Protein AF-A0A8R1DLE4-F1 (afdb_monomer_lite)

Structure (mmCIF, N/CA/C/O backbone):
data_AF-A0A8R1DLE4-F1
#
_entry.id   AF-A0A8R1DLE4-F1
#
loop_
_atom_site.group_PDB
_atom_site.id
_atom_site.type_symbol
_atom_site.label_atom_id
_atom_site.label_alt_id
_atom_site.label_comp_id
_atom_site.label_asym_id
_atom_site.label_entity_id
_atom_site.label_seq_id
_atom_site.pdbx_PDB_ins_code
_atom_site.Cartn_x
_atom_site.Cartn_y
_atom_site.Cartn_z
_atom_site.occupancy
_atom_site.B_iso_or_equiv
_atom_site.auth_seq_id
_atom_site.auth_comp_id
_atom_site.auth_asym_id
_atom_site.auth_atom_id
_atom_site.pdbx_PDB_model_num
ATOM 1 N N . MET A 1 1 ? -24.399 11.779 71.668 1.00 50.78 1 MET A N 1
ATOM 2 C CA . MET A 1 1 ? -25.143 12.455 70.590 1.00 50.78 1 MET A CA 1
ATOM 3 C C . MET A 1 1 ? -25.808 11.351 69.796 1.00 50.78 1 MET A C 1
ATOM 5 O O . MET A 1 1 ? -25.118 10.691 69.034 1.00 50.78 1 MET A O 1
ATOM 9 N N . ASP A 1 2 ? -27.077 11.062 70.085 1.00 61.91 2 ASP A N 1
ATOM 10 C CA . ASP A 1 2 ? -27.859 10.117 69.282 1.00 61.91 2 ASP A CA 1
ATOM 11 C C . ASP A 1 2 ? -28.219 10.832 67.985 1.00 61.91 2 ASP A C 1
ATOM 13 O O . ASP A 1 2 ? -28.980 11.801 67.992 1.00 61.91 2 ASP A O 1
ATOM 17 N N . PHE A 1 3 ? -27.611 10.411 66.880 1.00 69.00 3 PHE A N 1
ATOM 18 C CA . PHE A 1 3 ? -28.061 10.850 65.569 1.00 69.00 3 PHE A CA 1
ATOM 19 C C . PHE A 1 3 ? -29.447 10.250 65.338 1.00 69.00 3 PHE A C 1
ATOM 21 O O . PHE A 1 3 ? -29.638 9.040 65.475 1.00 69.00 3 PHE A O 1
ATOM 28 N N . SER A 1 4 ? -30.432 11.096 65.028 1.00 83.75 4 SER A N 1
ATOM 29 C CA . SER A 1 4 ? -31.769 10.610 64.706 1.00 83.75 4 SER A CA 1
ATOM 30 C C . SER A 1 4 ? -31.687 9.701 63.478 1.00 83.75 4 SER A C 1
ATOM 32 O O . SER A 1 4 ? -30.896 9.924 62.560 1.00 83.75 4 SER A O 1
ATOM 34 N N . ARG A 1 5 ? -32.521 8.658 63.451 1.00 86.00 5 ARG A N 1
ATOM 35 C CA . ARG A 1 5 ? -32.629 7.733 62.313 1.00 86.00 5 ARG A CA 1
ATOM 36 C C . ARG A 1 5 ? -32.803 8.475 60.981 1.00 86.00 5 ARG A C 1
ATOM 38 O O . ARG A 1 5 ? -32.277 8.036 59.970 1.00 86.00 5 ARG A O 1
ATOM 45 N N . GLU A 1 6 ? -33.512 9.599 60.998 1.00 89.44 6 GLU A N 1
ATOM 46 C CA . GLU A 1 6 ? -33.725 10.465 59.835 1.00 89.44 6 GLU A CA 1
ATOM 47 C C . GLU A 1 6 ? -32.429 11.112 59.335 1.00 89.44 6 GLU A C 1
ATOM 49 O O . GLU A 1 6 ? -32.183 11.113 58.134 1.00 89.44 6 GLU A O 1
ATOM 54 N N . ALA A 1 7 ? -31.565 11.590 60.237 1.00 88.19 7 ALA A N 1
ATOM 55 C CA . ALA A 1 7 ? -30.273 12.163 59.860 1.00 88.19 7 ALA A CA 1
ATOM 56 C C . ALA A 1 7 ? -29.356 11.113 59.211 1.00 88.19 7 ALA A C 1
ATOM 58 O O . ALA A 1 7 ? -28.702 11.394 58.211 1.00 88.19 7 ALA A O 1
ATOM 59 N N . LEU A 1 8 ? -29.358 9.885 59.740 1.00 88.75 8 LEU A N 1
ATOM 60 C CA . LEU A 1 8 ? -28.595 8.774 59.164 1.00 88.75 8 LEU A CA 1
ATOM 61 C C . LEU A 1 8 ? -29.117 8.356 57.781 1.00 88.75 8 LEU A C 1
ATOM 63 O O . LEU A 1 8 ? -28.320 7.987 56.923 1.00 88.75 8 LEU A O 1
ATOM 67 N N . LEU A 1 9 ? -30.433 8.415 57.557 1.00 88.44 9 LEU A N 1
ATOM 68 C CA . LEU A 1 9 ? -31.039 8.108 56.257 1.00 88.44 9 LEU A CA 1
ATOM 69 C C . LEU A 1 9 ? -30.695 9.168 55.205 1.00 88.44 9 LEU A C 1
ATOM 71 O O . LEU A 1 9 ? -30.279 8.804 54.110 1.00 88.44 9 LEU A O 1
ATOM 75 N N . ALA A 1 10 ? -30.790 10.453 55.554 1.00 90.75 10 ALA A N 1
ATOM 76 C CA . ALA A 1 10 ? -30.419 11.542 54.650 1.00 90.75 10 ALA A CA 1
ATOM 77 C C . ALA A 1 10 ? -28.923 11.507 54.282 1.00 90.75 10 ALA A C 1
ATOM 79 O O . ALA A 1 10 ? -28.543 11.790 53.149 1.00 90.75 10 ALA A O 1
ATOM 80 N N . GLU A 1 11 ? -28.057 11.128 55.228 1.00 93.12 11 GLU A N 1
ATOM 81 C CA . GLU A 1 11 ? -26.625 10.990 54.955 1.00 93.12 11 GLU A CA 1
ATOM 82 C C . GLU A 1 11 ? -26.298 9.770 54.075 1.00 93.12 11 GLU A C 1
ATOM 84 O O . GLU A 1 11 ? -25.340 9.815 53.303 1.00 93.12 11 GLU A O 1
ATOM 89 N N . LEU A 1 12 ? -27.075 8.686 54.171 1.00 92.69 12 LEU A N 1
ATOM 90 C CA . LEU A 1 12 ? -26.953 7.540 53.265 1.00 92.69 12 LEU A CA 1
ATOM 91 C C . LEU A 1 12 ? -27.366 7.906 51.838 1.00 92.69 12 LEU A C 1
ATOM 93 O O . LEU A 1 12 ? -26.615 7.612 50.916 1.00 92.69 12 LEU A O 1
ATOM 97 N N . GLU A 1 13 ? -28.487 8.608 51.675 1.00 94.44 13 GLU A N 1
ATOM 98 C CA . GLU A 1 13 ? -28.972 9.072 50.367 1.00 94.44 13 GLU A CA 1
ATOM 99 C C . GLU A 1 13 ? -27.934 9.969 49.674 1.00 94.44 13 GLU A C 1
ATOM 101 O O . GLU A 1 13 ? -27.549 9.718 48.535 1.00 94.44 13 GLU A O 1
ATOM 106 N N . LEU A 1 14 ? -27.347 10.919 50.412 1.00 95.00 14 LEU A N 1
ATOM 107 C CA . LEU A 1 14 ? -26.271 11.764 49.888 1.00 95.00 14 LEU A CA 1
ATOM 108 C C . LEU A 1 14 ? -25.026 10.954 49.480 1.00 95.00 14 LEU A C 1
ATOM 110 O O . LEU A 1 14 ? -24.340 11.295 48.516 1.00 95.00 14 LEU A O 1
ATOM 114 N N . LYS A 1 15 ? -24.689 9.894 50.223 1.00 94.50 15 LYS A N 1
ATOM 115 C CA . LYS A 1 15 ? -23.554 9.023 49.883 1.00 94.50 15 LYS A CA 1
ATOM 116 C C . LYS A 1 15 ? -23.837 8.190 48.641 1.00 94.50 15 LYS A C 1
ATOM 118 O O . LYS A 1 15 ? -22.915 8.008 47.847 1.00 94.50 15 LYS A O 1
ATOM 123 N N . ASP A 1 16 ? -25.065 7.720 48.465 1.00 96.44 16 ASP A N 1
ATOM 124 C CA . ASP A 1 16 ? -25.477 6.987 47.270 1.00 96.44 16 ASP A CA 1
ATOM 125 C C . ASP A 1 16 ? -25.407 7.886 46.024 1.00 96.44 16 ASP A C 1
ATOM 127 O O . ASP A 1 16 ? -24.812 7.476 45.023 1.00 96.44 16 ASP A O 1
ATOM 131 N N . ASP A 1 17 ? -25.849 9.144 46.126 1.00 96.56 17 ASP A N 1
ATOM 132 C CA . ASP A 1 17 ? -25.710 10.144 45.056 1.00 96.56 17 ASP A CA 1
ATOM 133 C C . ASP A 1 17 ? -24.236 10.384 44.681 1.00 96.56 17 ASP A C 1
ATOM 135 O O . ASP A 1 17 ? -23.863 10.393 43.504 1.00 96.56 17 ASP A O 1
ATOM 139 N N . ILE A 1 18 ? -23.360 10.534 45.684 1.00 95.94 18 ILE A N 1
ATOM 140 C CA . ILE A 1 18 ? -21.914 10.709 45.466 1.00 95.94 18 ILE A CA 1
ATOM 141 C C . ILE A 1 18 ? -21.312 9.467 44.799 1.00 95.94 18 ILE A C 1
ATOM 143 O O . ILE A 1 18 ? -20.477 9.587 43.899 1.00 95.94 18 ILE A O 1
ATOM 147 N N . ILE A 1 19 ? -21.718 8.266 45.221 1.00 96.50 19 ILE A N 1
ATOM 148 C CA . ILE A 1 19 ? -21.264 7.010 44.614 1.00 96.50 19 ILE A CA 1
ATOM 149 C C . ILE A 1 19 ? -21.679 6.957 43.143 1.00 96.50 19 ILE A C 1
ATOM 151 O O . ILE A 1 19 ? -20.871 6.557 42.299 1.00 96.50 19 ILE A O 1
ATOM 155 N N . GLU A 1 20 ? -22.907 7.351 42.821 1.00 96.75 20 GLU A N 1
ATOM 156 C CA . GLU A 1 20 ? -23.401 7.371 41.447 1.00 96.75 20 GLU A CA 1
ATOM 157 C C . GLU A 1 20 ? -22.634 8.386 40.588 1.00 96.75 20 GLU A C 1
ATOM 159 O O . GLU A 1 20 ? -22.185 8.065 39.481 1.00 96.75 20 GLU A O 1
ATOM 164 N N . GLN A 1 21 ? -22.370 9.572 41.134 1.00 96.31 21 GLN A N 1
ATOM 165 C CA . GLN A 1 21 ? -21.611 10.618 40.459 1.00 96.31 21 GLN A CA 1
ATOM 166 C C . GLN A 1 21 ? -20.160 10.191 40.176 1.00 96.31 21 GLN A C 1
ATOM 168 O O . GLN A 1 21 ? -19.679 10.337 39.050 1.00 96.31 21 GLN A O 1
ATOM 173 N N . LEU A 1 22 ? -19.490 9.572 41.155 1.00 94.69 22 LEU A N 1
A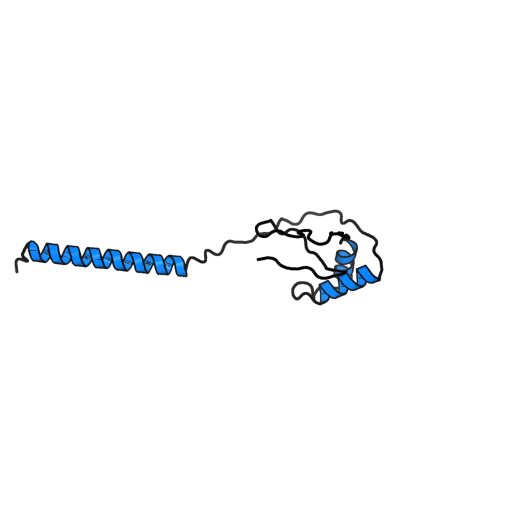TOM 174 C CA . LEU A 1 22 ? -18.131 9.042 40.997 1.00 94.69 22 LEU A CA 1
ATOM 175 C C . LEU A 1 22 ? -18.066 7.877 39.998 1.00 94.69 22 LEU A C 1
ATOM 177 O O . LEU A 1 22 ? -17.082 7.747 39.269 1.00 94.69 22 LEU A O 1
ATOM 181 N N . ARG A 1 23 ? -19.099 7.024 39.934 1.00 93.81 23 ARG A N 1
ATOM 182 C CA . ARG A 1 23 ? -19.183 5.948 38.928 1.00 93.81 23 ARG A CA 1
ATOM 183 C C . ARG A 1 23 ? -19.288 6.513 37.518 1.00 93.81 23 ARG A C 1
ATOM 185 O O . ARG A 1 23 ? -18.581 6.036 36.633 1.00 93.81 23 ARG A O 1
ATOM 192 N N . LYS A 1 24 ? -20.121 7.537 37.326 1.00 94.94 24 LYS A N 1
ATOM 193 C CA . LYS A 1 24 ? -20.278 8.213 36.035 1.00 94.94 24 LYS A CA 1
ATOM 194 C C . LYS A 1 24 ? -18.970 8.856 35.575 1.00 94.94 24 LYS A C 1
ATOM 196 O O . LYS A 1 24 ? -18.555 8.645 34.439 1.00 94.94 24 LYS A O 1
ATOM 201 N N . GLU A 1 25 ? -18.299 9.577 36.469 1.00 93.12 25 GLU A N 1
ATOM 202 C CA . GLU A 1 25 ? -16.997 10.180 36.177 1.00 93.12 25 GLU A CA 1
ATOM 203 C C . GLU A 1 25 ? -15.956 9.100 35.829 1.00 93.12 25 GLU A C 1
ATOM 205 O O . GLU A 1 25 ? -15.241 9.216 34.834 1.00 93.12 25 GLU A O 1
ATOM 210 N N . LEU A 1 26 ? -15.922 7.986 36.572 1.00 86.44 26 LEU A N 1
ATOM 211 C CA . LEU A 1 26 ? -15.024 6.866 36.281 1.00 86.44 26 LEU A CA 1
ATOM 212 C C . LEU A 1 26 ? -15.295 6.232 34.909 1.00 86.44 26 LEU A C 1
ATOM 214 O O . LEU A 1 26 ? -14.342 5.889 34.209 1.00 86.44 26 LEU A O 1
ATOM 218 N N . ASP A 1 27 ? -16.554 6.069 34.509 1.00 86.25 27 ASP A N 1
ATOM 219 C CA . ASP A 1 27 ? -16.903 5.536 33.191 1.00 86.25 27 ASP A CA 1
ATOM 220 C C . ASP A 1 27 ? -16.513 6.500 32.064 1.00 86.25 27 ASP A C 1
ATOM 222 O O . ASP A 1 27 ? -15.955 6.056 31.058 1.00 86.25 27 ASP A O 1
ATOM 226 N N . GLU A 1 28 ? -16.683 7.810 32.251 1.00 85.75 28 GLU A N 1
ATOM 227 C CA . GLU A 1 28 ? -16.191 8.827 31.314 1.00 85.75 28 GLU A CA 1
ATOM 228 C C . GLU A 1 28 ? -14.659 8.773 31.178 1.00 85.75 28 GLU A C 1
ATOM 230 O O . GLU A 1 28 ? -14.144 8.715 30.058 1.00 85.75 28 GLU A O 1
ATOM 235 N N . TYR A 1 29 ? -13.918 8.671 32.290 1.00 80.06 29 TYR A N 1
ATOM 236 C CA . TYR A 1 29 ? -12.461 8.477 32.268 1.00 80.06 29 TYR A CA 1
ATOM 237 C C . TYR A 1 29 ? -12.054 7.160 31.609 1.00 80.06 29 TYR A C 1
ATOM 239 O O . TYR A 1 29 ? -11.055 7.112 30.886 1.00 80.06 29 TYR A O 1
ATOM 247 N N . ARG A 1 30 ? -12.802 6.075 31.841 1.00 78.44 30 ARG A N 1
ATOM 248 C CA . ARG A 1 30 ? -12.542 4.781 31.205 1.00 78.44 30 ARG A CA 1
ATOM 249 C C . ARG A 1 30 ? -12.800 4.845 29.716 1.00 78.44 30 ARG A C 1
ATOM 251 O O . ARG A 1 30 ? -11.998 4.283 28.992 1.00 78.44 30 ARG A O 1
ATOM 258 N N . VAL A 1 31 ? -13.848 5.512 29.244 1.00 73.31 31 VAL A N 1
ATOM 259 C CA . VAL A 1 31 ? -14.111 5.681 27.807 1.00 73.31 31 VAL A CA 1
ATOM 260 C C . VAL A 1 31 ? -13.040 6.568 27.172 1.00 73.31 31 VAL A C 1
ATOM 262 O O . VAL A 1 31 ? -12.441 6.161 26.177 1.00 73.31 31 VAL A O 1
ATOM 265 N N . ALA A 1 32 ? -12.724 7.711 27.786 1.00 69.69 32 ALA A N 1
ATOM 266 C CA . ALA A 1 32 ? -11.700 8.637 27.302 1.00 69.69 32 ALA A CA 1
ATOM 267 C C . ALA A 1 32 ? -10.303 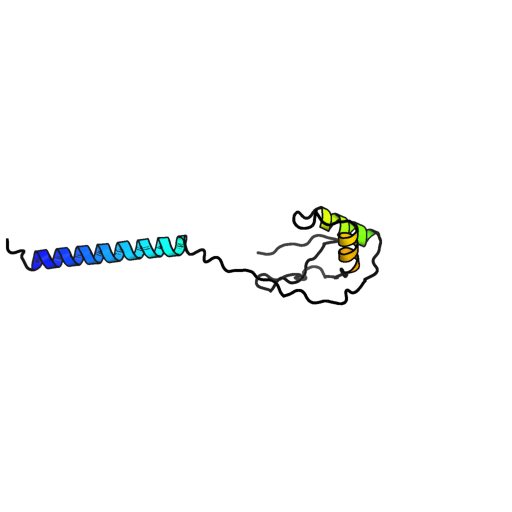7.992 27.238 1.00 69.69 32 ALA A C 1
ATOM 269 O O . ALA A 1 32 ? -9.547 8.240 26.300 1.00 69.69 32 ALA A O 1
ATOM 270 N N . ASN A 1 33 ? -9.982 7.110 28.193 1.00 61.72 33 ASN A N 1
ATOM 271 C CA . ASN A 1 33 ? -8.702 6.398 28.248 1.00 61.72 33 ASN A CA 1
ATOM 272 C C . ASN A 1 33 ? -8.757 4.956 27.711 1.00 61.72 33 ASN A C 1
ATOM 274 O O . ASN A 1 33 ? -7.725 4.283 27.674 1.00 61.72 33 ASN A O 1
ATOM 278 N N . SER A 1 34 ? -9.908 4.464 27.239 1.00 63.03 34 SER A N 1
ATOM 279 C CA . SER A 1 34 ? -10.049 3.143 26.602 1.00 63.03 34 SER A CA 1
ATOM 280 C C . SER A 1 34 ? -9.674 3.220 25.126 1.00 63.03 34 SER A C 1
ATOM 282 O O . SER A 1 34 ? -10.325 2.640 24.255 1.00 63.03 34 SER A O 1
ATOM 284 N N . VAL A 1 35 ? -8.542 3.851 24.834 1.00 63.34 35 VAL A N 1
ATOM 285 C CA . VAL A 1 35 ? -7.782 3.522 23.634 1.00 63.34 35 VAL A CA 1
ATOM 286 C C . VAL A 1 35 ? -7.078 2.203 23.942 1.00 63.34 35 VAL A C 1
ATOM 288 O O . VAL A 1 35 ? -5.896 2.167 24.290 1.00 63.34 35 VAL A O 1
ATOM 291 N N . ARG A 1 36 ? -7.825 1.090 23.905 1.00 70.56 36 ARG A N 1
ATOM 292 C CA . ARG A 1 36 ? -7.219 -0.243 23.988 1.00 70.56 36 ARG A CA 1
ATOM 293 C C . ARG A 1 36 ? -6.347 -0.403 22.752 1.00 70.56 36 ARG A C 1
ATOM 295 O O . ARG A 1 36 ? -6.849 -0.663 21.664 1.00 70.56 36 ARG A O 1
ATOM 302 N N . LYS A 1 37 ? -5.042 -0.210 22.924 1.00 79.06 37 LYS A N 1
ATOM 303 C CA . LYS A 1 37 ? -4.054 -0.449 21.876 1.00 79.06 37 LYS A CA 1
ATOM 304 C C . LYS A 1 37 ? -4.054 -1.942 21.576 1.00 79.06 37 LYS A C 1
ATOM 306 O O . LYS A 1 37 ? -3.596 -2.740 22.391 1.00 79.06 37 LYS A O 1
ATOM 311 N N . THR A 1 38 ? -4.620 -2.321 20.443 1.00 84.62 38 THR A N 1
ATOM 312 C CA . THR A 1 38 ? -4.511 -3.679 19.923 1.00 84.62 38 THR A CA 1
ATOM 313 C C . THR A 1 38 ? -3.137 -3.854 19.283 1.00 84.62 38 THR A C 1
ATOM 315 O O . THR A 1 38 ? -2.585 -2.926 18.691 1.00 84.62 38 THR A O 1
ATOM 318 N N . ALA A 1 39 ? -2.551 -5.039 19.445 1.00 90.69 39 ALA A N 1
ATOM 319 C CA . ALA A 1 39 ? -1.320 -5.380 18.747 1.00 90.69 39 ALA A CA 1
ATOM 320 C C . ALA A 1 39 ? -1.620 -5.655 17.267 1.00 90.69 39 ALA A C 1
ATOM 322 O O . ALA A 1 39 ? -2.676 -6.195 16.935 1.00 90.69 39 ALA A O 1
ATOM 323 N N . ILE A 1 40 ? -0.671 -5.314 16.398 1.00 90.62 40 ILE A N 1
ATOM 324 C CA . ILE A 1 40 ? -0.680 -5.670 14.978 1.00 90.62 40 ILE A CA 1
ATOM 325 C C . ILE A 1 40 ? 0.493 -6.625 14.755 1.00 90.62 40 ILE A C 1
ATOM 327 O O . ILE A 1 40 ? 1.592 -6.382 15.255 1.00 90.62 40 ILE A O 1
ATOM 331 N N . SER A 1 41 ? 0.255 -7.720 14.038 1.00 93.94 41 SER A N 1
ATOM 332 C CA . SER A 1 41 ? 1.259 -8.733 13.711 1.00 93.94 41 SER A CA 1
ATOM 333 C C . SER A 1 41 ? 1.106 -9.132 12.246 1.00 93.94 41 SER A C 1
ATOM 335 O O . SER A 1 41 ? -0.014 -9.253 11.757 1.00 93.94 41 SER A O 1
ATOM 337 N N . SER A 1 42 ? 2.235 -9.295 11.561 1.00 90.88 42 SER A N 1
ATOM 338 C CA . SER A 1 42 ? 2.308 -9.789 10.183 1.00 90.88 42 SER A CA 1
ATOM 339 C C . SER A 1 42 ? 2.476 -11.307 10.150 1.00 90.88 42 SER A C 1
ATOM 341 O O . SER A 1 42 ? 2.854 -11.914 11.157 1.00 90.88 42 SER A O 1
ATOM 343 N N . GLU A 1 43 ? 2.242 -11.920 8.989 1.00 88.62 43 GLU A N 1
ATOM 344 C CA . GLU A 1 43 ? 2.550 -13.335 8.785 1.00 88.62 43 GLU A CA 1
ATOM 345 C C . GLU A 1 43 ? 4.057 -13.632 8.949 1.00 88.62 43 GLU A C 1
ATOM 347 O O . GLU A 1 43 ? 4.899 -12.761 8.702 1.00 88.62 43 GLU A O 1
ATOM 352 N N . PRO A 1 44 ? 4.429 -14.861 9.365 1.00 90.38 44 PRO A N 1
ATOM 353 C CA . PRO A 1 44 ? 5.825 -15.284 9.382 1.00 90.38 44 PRO A CA 1
ATOM 354 C C . PRO A 1 44 ? 6.402 -15.336 7.963 1.00 90.38 44 PRO A C 1
ATOM 356 O O . PRO A 1 44 ? 5.696 -15.623 6.997 1.00 90.38 44 PRO A O 1
ATOM 359 N N . ASP A 1 45 ? 7.708 -15.104 7.848 1.00 86.94 45 ASP A N 1
ATOM 360 C CA . ASP A 1 45 ? 8.387 -15.069 6.555 1.00 86.94 45 ASP A CA 1
ATOM 361 C C . ASP A 1 45 ? 8.468 -16.481 5.945 1.00 86.94 45 ASP A C 1
ATOM 363 O O . ASP A 1 45 ? 9.002 -17.417 6.550 1.00 86.94 45 ASP A O 1
ATOM 367 N N . VAL A 1 46 ? 7.919 -16.647 4.742 1.00 85.94 46 VAL A N 1
ATOM 368 C CA . VAL A 1 46 ? 7.916 -17.911 3.991 1.00 85.94 46 VAL A CA 1
ATOM 369 C C . VAL A 1 46 ? 8.612 -17.671 2.658 1.00 85.94 46 VAL A C 1
ATOM 371 O O . VAL A 1 46 ? 8.379 -16.666 1.991 1.00 85.94 46 VAL A O 1
ATOM 374 N N . GLN A 1 47 ? 9.465 -18.603 2.226 1.00 81.19 47 GLN A N 1
ATOM 375 C CA . GLN A 1 47 ? 10.094 -18.503 0.910 1.00 81.19 47 GLN A CA 1
ATOM 376 C C . GLN A 1 47 ? 9.045 -18.662 -0.196 1.00 81.19 47 GLN A C 1
ATOM 378 O O . GLN A 1 47 ? 8.623 -19.770 -0.523 1.00 81.19 47 GLN A O 1
ATOM 383 N N . VAL A 1 48 ? 8.640 -17.542 -0.792 1.00 79.38 48 VAL A N 1
ATOM 384 C CA . VAL A 1 48 ? 7.716 -17.515 -1.929 1.00 79.38 48 VAL A CA 1
ATOM 385 C C . VAL A 1 48 ? 8.502 -17.366 -3.228 1.00 79.38 48 VAL A C 1
ATOM 387 O O . VAL A 1 48 ? 9.353 -16.482 -3.369 1.00 79.38 48 VAL A O 1
ATOM 390 N N . LYS A 1 49 ? 8.194 -18.211 -4.220 1.00 81.94 49 LYS A N 1
ATOM 391 C CA . LYS A 1 49 ? 8.700 -18.036 -5.584 1.00 81.94 49 LYS A CA 1
ATOM 392 C C . LYS A 1 49 ? 8.079 -16.772 -6.177 1.00 81.94 49 LYS A C 1
ATOM 394 O O . LYS A 1 49 ? 6.888 -16.745 -6.473 1.00 81.94 49 LYS A O 1
ATOM 399 N N . ARG A 1 50 ? 8.890 -15.733 -6.365 1.00 80.62 50 ARG A N 1
ATOM 400 C CA . ARG A 1 50 ? 8.437 -14.479 -6.979 1.00 80.62 50 ARG A CA 1
ATOM 401 C C . ARG A 1 50 ? 8.269 -14.665 -8.481 1.00 80.62 50 ARG A C 1
ATOM 403 O O . ARG A 1 50 ? 9.158 -15.193 -9.150 1.00 80.62 50 ARG A O 1
ATOM 410 N N . GLN A 1 51 ? 7.133 -14.222 -9.000 1.00 85.19 51 GLN A N 1
ATOM 411 C CA . GLN A 1 51 ? 6.916 -14.127 -10.436 1.00 85.19 51 GLN A CA 1
ATOM 412 C C . GLN A 1 51 ? 7.605 -12.863 -10.955 1.00 85.19 51 GLN A C 1
ATOM 414 O O . GLN A 1 51 ? 7.446 -11.794 -10.378 1.00 85.19 51 GLN A O 1
ATOM 419 N N . ILE A 1 52 ? 8.378 -12.995 -12.033 1.00 89.75 52 ILE A N 1
ATOM 420 C CA . ILE A 1 52 ? 8.955 -11.858 -12.754 1.00 89.75 52 ILE A CA 1
ATOM 421 C C . ILE A 1 52 ? 8.028 -11.554 -13.925 1.00 89.75 52 ILE A C 1
ATOM 423 O O . ILE A 1 52 ? 7.742 -12.435 -14.738 1.00 89.75 52 ILE A O 1
ATOM 427 N N . ILE A 1 53 ? 7.549 -10.318 -13.993 1.00 89.88 53 ILE A N 1
ATOM 428 C CA . ILE A 1 53 ? 6.589 -9.857 -14.991 1.00 89.88 53 ILE A CA 1
ATOM 429 C C . ILE A 1 53 ? 7.265 -8.777 -15.824 1.00 89.88 53 ILE A C 1
ATOM 431 O O . ILE A 1 53 ? 7.567 -7.694 -15.314 1.00 89.88 53 ILE A O 1
ATOM 435 N N . GLY A 1 54 ? 7.489 -9.086 -17.104 1.00 87.31 54 GLY A N 1
ATOM 436 C CA . GLY A 1 54 ? 8.007 -8.134 -18.083 1.00 87.31 54 GLY A CA 1
ATOM 437 C C . GLY A 1 54 ? 7.016 -6.992 -18.303 1.00 87.31 54 GLY A C 1
ATOM 438 O O . GLY A 1 54 ? 5.829 -7.234 -18.519 1.00 87.31 54 GLY A O 1
ATOM 439 N N . LYS A 1 55 ? 7.504 -5.754 -18.213 1.00 88.81 55 LYS A N 1
ATOM 440 C CA . LYS A 1 55 ? 6.737 -4.511 -18.387 1.00 88.81 55 LYS A CA 1
ATOM 441 C C . LYS A 1 55 ? 7.480 -3.598 -19.356 1.00 88.81 55 LYS A C 1
ATOM 443 O O . LYS A 1 55 ? 8.648 -3.845 -19.639 1.00 88.81 55 LYS A O 1
ATOM 448 N N . SER A 1 56 ? 6.806 -2.562 -19.850 1.00 91.31 56 SER A N 1
ATOM 449 C CA . SER A 1 56 ? 7.484 -1.485 -20.572 1.00 91.31 56 SER A CA 1
ATOM 450 C C . SER A 1 56 ? 8.394 -0.692 -19.634 1.00 91.31 56 SER A C 1
ATOM 452 O O . SER A 1 56 ? 8.126 -0.603 -18.432 1.00 91.31 56 SER A O 1
ATOM 454 N N . ASP A 1 57 ? 9.426 -0.073 -20.203 1.00 92.19 57 ASP A N 1
ATOM 455 C CA . ASP A 1 57 ? 10.357 0.784 -19.463 1.00 92.19 57 ASP 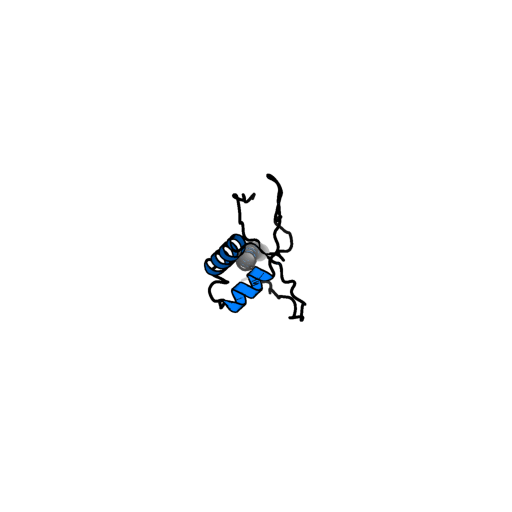A CA 1
ATOM 456 C C . ASP A 1 57 ? 9.612 1.932 -18.761 1.00 92.19 57 ASP A C 1
ATOM 458 O O . ASP A 1 57 ? 9.825 2.177 -17.580 1.00 92.19 57 ASP A O 1
ATOM 462 N N . GLU A 1 58 ? 8.624 2.539 -19.427 1.00 91.81 58 GLU A N 1
ATOM 463 C CA . GLU A 1 58 ? 7.773 3.593 -18.855 1.00 91.81 58 GLU A CA 1
ATOM 464 C C . GLU A 1 58 ? 7.016 3.136 -17.593 1.00 91.81 58 GLU A C 1
ATOM 466 O O . GLU A 1 58 ? 6.953 3.853 -16.590 1.00 91.81 58 GLU A O 1
ATOM 471 N N . ALA A 1 59 ? 6.442 1.927 -17.615 1.00 91.12 59 ALA A N 1
ATOM 472 C CA . ALA A 1 59 ? 5.745 1.384 -16.452 1.00 91.12 59 ALA A CA 1
ATOM 473 C C . ALA A 1 59 ? 6.732 1.088 -15.313 1.00 91.12 59 ALA A C 1
ATOM 475 O O . ALA A 1 59 ? 6.412 1.306 -14.144 1.00 91.12 59 ALA A O 1
ATOM 476 N N . PHE A 1 60 ? 7.934 0.618 -15.649 1.00 92.94 60 PHE A N 1
ATOM 477 C CA . PHE A 1 60 ? 8.987 0.337 -14.680 1.00 92.94 60 PHE A CA 1
ATOM 478 C C . PHE A 1 60 ? 9.486 1.616 -13.992 1.00 92.94 60 PHE A C 1
ATOM 480 O O . PHE A 1 60 ? 9.547 1.668 -12.762 1.00 92.94 60 PHE A O 1
ATOM 487 N N . GLU A 1 61 ? 9.746 2.672 -14.765 1.00 93.00 61 GLU A N 1
ATOM 488 C CA . GLU A 1 61 ? 10.137 3.990 -14.255 1.00 93.00 61 GLU A CA 1
ATOM 489 C C . GLU A 1 61 ? 9.043 4.614 -13.384 1.00 93.00 61 GLU A C 1
ATOM 491 O O . GLU A 1 61 ? 9.327 5.121 -12.297 1.00 93.00 61 GLU A O 1
ATOM 496 N N . THR A 1 62 ? 7.779 4.528 -13.812 1.00 94.06 62 THR A N 1
ATOM 497 C CA . THR A 1 62 ? 6.636 5.047 -13.042 1.00 94.06 62 THR A CA 1
ATOM 498 C C . THR A 1 62 ? 6.543 4.384 -11.667 1.00 94.06 62 THR A C 1
ATOM 500 O O . THR A 1 62 ? 6.380 5.070 -10.655 1.00 94.06 62 THR A O 1
ATOM 503 N N . ILE A 1 63 ? 6.693 3.056 -11.611 1.00 94.88 63 ILE A N 1
ATOM 504 C CA . ILE A 1 63 ? 6.685 2.303 -10.351 1.00 94.88 63 ILE A CA 1
ATOM 505 C C . ILE A 1 63 ? 7.884 2.697 -9.485 1.00 94.88 63 ILE A C 1
ATOM 507 O O . ILE A 1 63 ? 7.704 2.994 -8.305 1.00 94.88 63 ILE A O 1
ATOM 511 N N . GLY A 1 64 ? 9.091 2.737 -10.055 1.00 94.00 64 GLY A N 1
ATOM 512 C CA . GLY A 1 64 ? 10.305 3.109 -9.324 1.00 94.00 64 GLY A CA 1
ATOM 513 C C . GLY A 1 64 ? 10.200 4.498 -8.691 1.00 94.00 64 GLY A C 1
ATOM 514 O O . GLY A 1 64 ? 10.456 4.660 -7.497 1.00 94.00 64 GLY A O 1
ATOM 515 N N . ASN A 1 65 ? 9.721 5.480 -9.455 1.00 93.75 65 ASN A N 1
ATOM 516 C CA . ASN A 1 65 ? 9.489 6.837 -8.966 1.00 93.75 65 ASN A CA 1
ATOM 517 C C . ASN A 1 65 ? 8.439 6.867 -7.846 1.00 93.75 65 ASN A C 1
ATOM 519 O O . ASN A 1 65 ? 8.664 7.496 -6.812 1.00 93.75 65 ASN A O 1
ATOM 523 N N . ALA A 1 66 ? 7.326 6.142 -7.998 1.00 94.81 66 ALA A N 1
ATOM 524 C CA . ALA A 1 66 ? 6.286 6.069 -6.972 1.00 94.81 66 ALA A CA 1
ATOM 525 C C . ALA A 1 66 ? 6.799 5.465 -5.651 1.00 94.81 66 ALA A C 1
ATOM 527 O O . ALA A 1 66 ? 6.465 5.964 -4.573 1.00 94.81 66 ALA A O 1
ATOM 528 N N 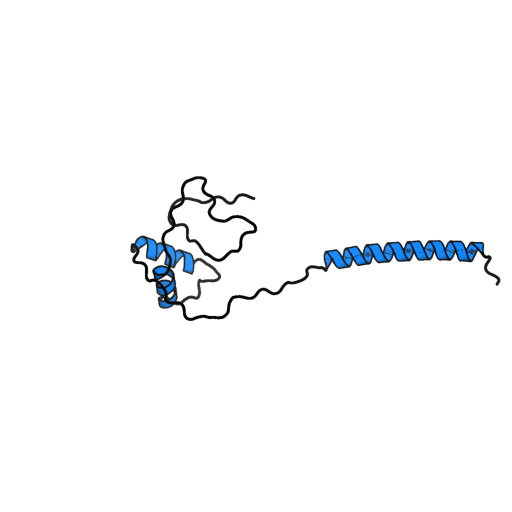. LEU A 1 67 ? 7.644 4.431 -5.725 1.00 95.31 67 LEU A N 1
ATOM 529 C CA . LEU A 1 67 ? 8.276 3.821 -4.551 1.00 95.31 67 LEU A CA 1
ATOM 530 C C . LEU A 1 67 ? 9.242 4.796 -3.858 1.00 95.31 67 LEU A C 1
ATOM 532 O O . LEU A 1 67 ? 9.224 4.905 -2.633 1.00 95.31 67 LEU A O 1
ATOM 536 N N . MET A 1 68 ? 10.025 5.557 -4.626 1.00 92.62 68 MET A N 1
ATOM 537 C CA . MET A 1 68 ? 10.975 6.543 -4.090 1.00 92.62 68 MET A CA 1
ATOM 538 C C . MET A 1 68 ? 10.292 7.765 -3.468 1.00 92.62 68 MET A C 1
ATOM 540 O O . MET A 1 68 ? 10.786 8.325 -2.488 1.00 92.62 68 MET A O 1
ATOM 544 N N . CYS A 1 69 ? 9.135 8.170 -3.993 1.00 92.19 69 CYS A N 1
ATOM 545 C CA . CYS A 1 69 ? 8.331 9.244 -3.410 1.00 92.19 69 CYS A CA 1
ATOM 546 C C . CYS A 1 69 ? 7.622 8.827 -2.108 1.00 92.19 69 CYS A C 1
ATOM 548 O O . CYS A 1 69 ? 7.200 9.692 -1.337 1.00 92.19 69 CYS A O 1
ATOM 550 N N . ASN A 1 70 ? 7.482 7.526 -1.838 1.00 92.81 70 ASN A N 1
ATOM 551 C CA . ASN A 1 70 ? 6.802 7.029 -0.648 1.00 92.81 70 ASN A CA 1
ATOM 552 C C . ASN A 1 70 ? 7.718 7.077 0.591 1.00 92.81 70 ASN A C 1
ATOM 554 O O . ASN A 1 70 ? 8.809 6.514 0.606 1.00 92.81 70 ASN A O 1
ATOM 558 N N . SER A 1 71 ? 7.258 7.693 1.684 1.00 93.44 71 SER A N 1
ATOM 559 C CA . SER A 1 71 ? 8.051 7.859 2.914 1.00 93.44 71 SER A CA 1
ATOM 560 C C . SER A 1 71 ? 8.453 6.547 3.599 1.00 93.44 71 SER A C 1
ATOM 562 O O . SER A 1 71 ? 9.488 6.522 4.268 1.00 93.44 71 SER A O 1
ATOM 564 N N . PHE A 1 72 ? 7.679 5.473 3.424 1.00 92.25 72 PHE A N 1
ATOM 565 C CA . PHE A 1 72 ? 7.979 4.147 3.965 1.00 92.25 72 PHE A CA 1
ATOM 566 C C . PHE A 1 72 ? 8.959 3.357 3.084 1.00 92.25 72 PHE A C 1
ATOM 568 O O . PHE A 1 72 ? 9.705 2.534 3.609 1.00 92.25 72 PHE A O 1
ATOM 575 N N . LEU A 1 73 ? 8.980 3.607 1.768 1.00 93.44 73 LEU A N 1
ATOM 576 C CA . LEU A 1 73 ? 9.732 2.814 0.779 1.00 93.44 73 LEU A CA 1
ATOM 577 C C . LEU A 1 73 ? 10.949 3.546 0.179 1.00 93.44 73 LEU A C 1
ATOM 579 O O . LEU A 1 73 ? 11.777 2.918 -0.472 1.00 93.44 73 LEU A O 1
ATOM 583 N N . ARG A 1 74 ? 11.123 4.846 0.443 1.00 92.12 74 ARG A N 1
ATOM 584 C CA . ARG A 1 74 ? 12.203 5.683 -0.125 1.00 92.12 74 ARG A CA 1
ATOM 585 C C . ARG A 1 74 ? 13.640 5.243 0.175 1.00 92.12 74 ARG A C 1
ATOM 587 O O . ARG A 1 74 ? 14.568 5.740 -0.447 1.00 92.12 74 ARG A O 1
ATOM 594 N N . ASN A 1 75 ? 13.838 4.389 1.178 1.00 94.19 75 ASN A N 1
ATOM 595 C CA . ASN A 1 75 ? 15.165 3.941 1.613 1.00 94.19 75 ASN A CA 1
ATOM 596 C C . ASN A 1 75 ? 15.574 2.596 0.985 1.00 94.19 75 ASN A C 1
ATOM 598 O O . ASN A 1 75 ? 16.563 2.006 1.416 1.00 94.19 75 ASN A O 1
ATOM 602 N N . LEU A 1 76 ? 14.796 2.082 0.029 1.00 94.38 76 LEU A N 1
ATOM 603 C CA . LEU A 1 76 ? 15.135 0.865 -0.699 1.00 94.38 76 LEU A CA 1
ATOM 604 C C . LEU A 1 76 ? 16.308 1.120 -1.649 1.00 94.38 76 LEU A C 1
ATOM 606 O O . LEU A 1 76 ? 16.406 2.180 -2.268 1.00 94.38 76 LEU A O 1
ATOM 610 N N . ASP A 1 77 ? 17.193 0.134 -1.776 1.00 94.38 77 ASP A N 1
ATOM 611 C CA . ASP A 1 77 ? 18.242 0.181 -2.792 1.00 94.38 77 ASP A CA 1
ATOM 612 C C . ASP A 1 77 ? 17.666 -0.074 -4.200 1.00 94.38 77 ASP A C 1
ATOM 614 O O . ASP A 1 77 ? 16.544 -0.565 -4.366 1.00 94.38 77 ASP A O 1
ATOM 618 N N . SER A 1 78 ? 18.437 0.255 -5.241 1.00 91.31 78 SER A N 1
ATOM 619 C CA . SER A 1 78 ? 17.996 0.078 -6.632 1.00 91.31 78 SER A CA 1
ATOM 620 C C . SER A 1 78 ? 17.637 -1.375 -6.951 1.00 91.31 78 SER A C 1
ATOM 622 O O . SER A 1 78 ? 16.652 -1.635 -7.631 1.00 91.31 78 SER A O 1
ATOM 624 N N . ILE A 1 79 ? 18.367 -2.338 -6.387 1.00 93.81 79 ILE A N 1
ATOM 625 C CA . ILE A 1 79 ? 18.136 -3.769 -6.607 1.00 93.81 79 ILE A CA 1
ATOM 626 C C . ILE A 1 79 ? 16.797 -4.208 -5.988 1.00 93.81 79 ILE A C 1
ATOM 628 O O . ILE A 1 79 ? 16.097 -5.061 -6.538 1.00 93.81 79 ILE A O 1
ATOM 632 N N . GLN A 1 80 ? 16.432 -3.674 -4.826 1.00 94.12 80 GLN A N 1
ATOM 633 C CA . GLN A 1 80 ? 15.166 -3.928 -4.146 1.00 94.12 80 GLN A CA 1
ATOM 634 C C . GLN A 1 80 ? 14.003 -3.294 -4.904 1.00 94.12 80 GLN A C 1
ATOM 636 O O . GLN A 1 80 ? 12.980 -3.958 -5.084 1.00 94.12 80 GLN A O 1
ATOM 641 N N . ILE A 1 81 ? 14.178 -2.064 -5.389 1.00 93.88 81 ILE A N 1
ATOM 642 C CA . ILE A 1 81 ? 13.202 -1.390 -6.251 1.00 93.88 81 ILE A CA 1
ATOM 643 C C . ILE A 1 81 ? 12.964 -2.226 -7.507 1.00 93.88 81 ILE A C 1
ATOM 645 O O . ILE A 1 81 ? 11.816 -2.566 -7.789 1.00 93.88 81 ILE A O 1
ATOM 649 N N . ASP A 1 82 ? 14.025 -2.672 -8.182 1.00 93.00 82 ASP A N 1
ATOM 650 C CA . ASP A 1 82 ? 13.920 -3.499 -9.386 1.00 93.00 82 ASP A CA 1
ATOM 651 C C . ASP A 1 82 ? 13.206 -4.830 -9.112 1.00 93.00 82 ASP A C 1
ATOM 653 O O . ASP A 1 82 ? 12.378 -5.302 -9.901 1.00 93.00 82 ASP A O 1
ATOM 657 N N . LYS A 1 83 ? 13.475 -5.444 -7.955 1.00 92.38 83 LYS A N 1
ATOM 658 C CA . LYS A 1 83 ? 12.794 -6.672 -7.512 1.00 92.38 83 LYS A CA 1
ATOM 659 C C . LYS A 1 83 ? 11.303 -6.456 -7.260 1.00 92.38 83 LYS A C 1
ATOM 661 O O . LYS A 1 83 ? 10.516 -7.351 -7.557 1.00 92.38 83 LYS A O 1
ATOM 666 N N . ILE A 1 84 ? 10.906 -5.316 -6.699 1.00 93.19 84 ILE A N 1
ATOM 667 C CA . ILE A 1 84 ? 9.492 -4.996 -6.463 1.00 93.19 84 ILE A CA 1
ATOM 668 C C . ILE A 1 84 ? 8.816 -4.661 -7.792 1.00 93.19 84 ILE A C 1
ATOM 670 O O . ILE A 1 84 ? 7.801 -5.269 -8.133 1.00 93.19 84 ILE A O 1
ATOM 674 N N . ALA A 1 85 ? 9.413 -3.767 -8.581 1.00 93.69 85 ALA A N 1
ATOM 675 C CA . ALA A 1 85 ? 8.887 -3.336 -9.868 1.00 93.69 85 ALA A CA 1
ATOM 676 C C . ALA A 1 85 ? 8.718 -4.510 -10.839 1.00 93.69 85 ALA A C 1
ATOM 678 O O . ALA A 1 85 ? 7.696 -4.604 -11.519 1.00 93.69 85 ALA A O 1
ATOM 679 N N . SER A 1 86 ? 9.650 -5.467 -10.858 1.00 93.38 86 SER A N 1
ATOM 680 C CA . SER A 1 86 ? 9.524 -6.689 -11.663 1.00 93.38 86 SER A CA 1
ATOM 681 C C . SER A 1 86 ? 8.431 -7.645 -11.168 1.00 93.38 86 SER A C 1
ATOM 683 O O . SER A 1 86 ? 7.817 -8.316 -11.997 1.00 93.38 86 SER A O 1
ATOM 685 N N . ALA A 1 87 ? 8.124 -7.672 -9.869 1.00 92.88 87 ALA A N 1
ATOM 686 C CA . ALA A 1 87 ? 7.106 -8.551 -9.285 1.00 92.88 87 ALA A CA 1
ATOM 687 C C . ALA A 1 87 ? 5.669 -8.000 -9.347 1.00 92.88 87 ALA A C 1
ATOM 689 O O . ALA A 1 87 ? 4.715 -8.775 -9.292 1.00 92.88 87 ALA A O 1
ATOM 690 N N . MET A 1 88 ? 5.490 -6.680 -9.471 1.00 94.00 88 MET A N 1
ATOM 691 C CA . MET A 1 88 ? 4.162 -6.068 -9.629 1.00 94.00 88 MET A CA 1
ATOM 692 C C . MET A 1 88 ? 3.475 -6.519 -10.928 1.00 94.00 88 MET A C 1
ATOM 694 O O . MET A 1 88 ? 4.140 -6.923 -11.879 1.00 94.00 88 MET A O 1
ATOM 698 N N . TYR A 1 89 ? 2.149 -6.418 -11.010 1.00 92.62 89 TYR A N 1
ATOM 699 C CA . TYR A 1 89 ? 1.380 -6.786 -12.204 1.00 92.62 89 TYR A CA 1
ATOM 700 C C . TYR A 1 89 ? 0.360 -5.701 -12.569 1.00 92.62 89 TYR A C 1
ATOM 702 O O . TYR A 1 89 ? -0.110 -4.990 -11.679 1.00 92.62 89 TYR A O 1
ATOM 710 N N . PRO A 1 90 ? 0.029 -5.539 -13.864 1.00 91.88 90 PRO A N 1
ATOM 711 C CA . PRO A 1 90 ? -0.969 -4.567 -14.288 1.00 91.88 90 PRO A CA 1
ATOM 712 C C . PRO A 1 90 ? -2.371 -4.996 -13.847 1.00 91.88 90 PRO A C 1
ATOM 714 O O . PRO A 1 90 ? -2.743 -6.165 -13.959 1.00 91.88 90 PRO A O 1
ATOM 717 N N . VAL A 1 91 ? -3.164 -4.025 -13.395 1.00 92.31 91 VAL A N 1
ATOM 718 C CA . VAL A 1 91 ? -4.584 -4.197 -13.072 1.00 92.31 91 VAL A CA 1
ATOM 719 C C . VAL A 1 91 ? -5.374 -3.154 -13.850 1.00 92.31 91 VAL A C 1
ATOM 721 O O . VAL A 1 91 ? -5.172 -1.954 -13.673 1.00 92.31 91 VAL A O 1
ATOM 724 N N . HIS A 1 92 ? -6.269 -3.612 -14.724 1.00 92.06 92 HIS A N 1
ATOM 725 C CA . HIS A 1 92 ? -7.149 -2.739 -15.496 1.00 92.06 92 HIS A CA 1
ATOM 726 C C . HIS A 1 92 ? -8.512 -2.642 -14.819 1.00 92.06 92 HIS A C 1
ATOM 728 O O . HIS A 1 92 ? -9.160 -3.654 -14.557 1.00 92.06 92 HIS A O 1
ATOM 734 N N . VAL A 1 93 ? -8.949 -1.412 -14.565 1.00 92.25 93 VAL A N 1
ATOM 735 C CA . VAL A 1 93 ? -10.233 -1.098 -13.935 1.00 92.25 93 VAL A CA 1
ATOM 736 C C . VAL A 1 93 ? -11.039 -0.164 -14.825 1.00 92.25 93 VAL A C 1
ATOM 738 O O . VAL A 1 93 ? -10.494 0.724 -15.479 1.00 92.25 93 VAL A O 1
ATOM 741 N N . THR A 1 94 ? -12.350 -0.386 -14.871 1.00 93.12 94 THR A N 1
ATOM 742 C CA . THR A 1 94 ? -13.288 0.458 -15.616 1.00 93.12 94 THR A CA 1
ATOM 743 C C . THR A 1 94 ? -13.705 1.667 -14.784 1.00 93.12 94 THR A C 1
ATOM 745 O O . THR A 1 94 ? -13.692 1.620 -13.554 1.00 93.12 94 THR A O 1
ATOM 748 N N . ALA A 1 95 ? -14.131 2.747 -15.439 1.00 91.00 95 ALA A N 1
ATOM 749 C CA . ALA A 1 95 ? -14.682 3.905 -14.738 1.00 91.00 95 ALA A CA 1
ATOM 750 C C . ALA A 1 95 ? -15.866 3.495 -13.841 1.00 91.00 95 ALA A C 1
ATOM 752 O O . ALA A 1 95 ? -16.717 2.703 -14.248 1.00 91.00 95 ALA A O 1
ATOM 753 N N . GLY A 1 96 ? -15.893 4.014 -12.611 1.00 89.81 96 GLY A N 1
ATOM 754 C CA . GLY A 1 96 ? -16.893 3.659 -11.597 1.00 89.81 96 GLY A CA 1
ATOM 755 C C . GLY A 1 96 ? -16.650 2.325 -10.880 1.00 89.81 96 GLY A C 1
ATOM 756 O O . GLY A 1 96 ? -17.423 1.977 -9.989 1.00 89.81 96 GLY A O 1
ATOM 757 N N . ALA A 1 97 ? -15.596 1.575 -11.225 1.00 91.94 97 ALA A N 1
ATOM 758 C CA . ALA A 1 97 ? -15.222 0.379 -10.478 1.00 91.94 97 ALA A CA 1
ATOM 759 C C . ALA A 1 97 ? -14.652 0.742 -9.099 1.00 91.94 97 ALA A C 1
ATOM 761 O O . ALA A 1 97 ? -13.904 1.707 -8.943 1.00 91.94 97 ALA A O 1
ATOM 762 N N . ILE A 1 98 ? -14.981 -0.079 -8.103 1.00 91.81 98 ILE A N 1
ATOM 763 C CA . ILE A 1 98 ? -14.460 0.049 -6.742 1.00 91.81 98 ILE A CA 1
ATOM 764 C C . ILE A 1 98 ? -13.215 -0.831 -6.628 1.00 91.81 98 ILE A C 1
ATOM 766 O O . ILE A 1 98 ? -13.310 -2.044 -6.804 1.00 91.81 98 ILE A O 1
ATOM 770 N N . ILE A 1 99 ? -12.061 -0.215 -6.354 1.00 92.38 99 ILE A N 1
ATOM 771 C CA . ILE A 1 99 ? -10.760 -0.904 -6.262 1.00 92.38 99 ILE A CA 1
ATOM 772 C C . ILE A 1 99 ? -10.556 -1.506 -4.866 1.00 92.38 99 ILE A C 1
ATOM 774 O O . ILE A 1 99 ? -10.113 -2.642 -4.737 1.00 92.38 99 ILE A O 1
ATOM 778 N N . ILE A 1 100 ? -10.886 -0.741 -3.823 1.00 93.25 100 ILE A N 1
ATOM 779 C CA . ILE A 1 100 ? -10.756 -1.122 -2.411 1.00 93.25 100 ILE A CA 1
ATOM 780 C C . ILE A 1 100 ? -12.048 -0.716 -1.701 1.00 93.25 100 ILE A C 1
ATOM 782 O O . ILE A 1 100 ? -12.581 0.362 -1.979 1.00 93.25 100 ILE A O 1
ATOM 786 N N . ARG A 1 101 ? -12.552 -1.554 -0.787 1.00 92.94 101 ARG A N 1
ATOM 787 C CA . ARG A 1 101 ? -13.699 -1.220 0.071 1.00 92.94 101 ARG A CA 1
ATOM 788 C C . ARG A 1 101 ? -13.261 -1.037 1.516 1.00 92.94 101 ARG A C 1
ATOM 790 O O . ARG A 1 101 ? -12.468 -1.811 2.048 1.00 92.94 101 ARG A O 1
ATOM 797 N N . GLN A 1 102 ? -13.813 -0.021 2.169 1.00 92.44 102 GLN A N 1
ATOM 798 C CA . GLN A 1 102 ? -13.587 0.193 3.591 1.00 92.44 102 GLN A CA 1
ATOM 799 C C . GLN A 1 102 ? -14.110 -1.003 4.402 1.00 92.44 102 GLN A C 1
ATOM 801 O O . GLN A 1 102 ? -15.210 -1.496 4.163 1.00 92.44 102 GLN A O 1
ATOM 806 N N . GLY A 1 103 ? -13.311 -1.459 5.368 1.00 91.75 103 GLY A N 1
ATOM 807 C CA . GLY A 1 103 ? -13.618 -2.626 6.200 1.00 91.75 103 GLY A CA 1
ATOM 808 C C . GLY A 1 103 ? -13.088 -3.953 5.649 1.00 91.75 103 GLY A C 1
ATOM 809 O O . GLY A 1 103 ? -13.113 -4.947 6.373 1.00 91.75 103 GLY A O 1
ATOM 810 N N . GLU A 1 104 ? -12.565 -3.982 4.418 1.00 92.19 104 GLU A N 1
ATOM 811 C CA . GLU A 1 104 ? -11.873 -5.156 3.880 1.00 92.19 104 GLU A CA 1
ATOM 812 C C . GLU A 1 104 ? -10.414 -5.231 4.349 1.00 92.19 104 GLU A C 1
ATOM 814 O O . GLU A 1 104 ? -9.773 -4.227 4.669 1.00 92.19 104 GLU A O 1
ATOM 819 N N . LEU A 1 105 ? -9.876 -6.452 4.384 1.00 90.62 105 LEU A N 1
ATOM 820 C CA . LEU A 1 105 ? -8.481 -6.700 4.736 1.00 90.62 105 LEU A CA 1
ATOM 821 C C . LEU A 1 105 ? -7.550 -6.168 3.636 1.00 90.62 105 LEU A C 1
ATOM 823 O O . LEU A 1 105 ? -7.582 -6.631 2.495 1.00 90.62 105 LEU A O 1
ATOM 827 N N . GLY A 1 106 ? -6.679 -5.224 3.995 1.00 90.19 106 GLY A N 1
ATOM 828 C CA . GLY A 1 106 ? -5.665 -4.681 3.094 1.00 90.19 106 GLY A CA 1
ATOM 829 C C . GLY A 1 106 ? -4.466 -5.618 2.955 1.00 90.19 106 GLY A C 1
ATOM 830 O O . GLY A 1 106 ? -3.676 -5.744 3.885 1.00 90.19 106 GLY A O 1
ATOM 831 N N . SER A 1 107 ? -4.316 -6.247 1.787 1.00 90.38 107 SER A N 1
ATOM 832 C CA . SER A 1 107 ? -3.197 -7.159 1.470 1.00 90.38 107 SER A CA 1
ATOM 833 C C . SER A 1 107 ? -2.399 -6.767 0.220 1.00 90.38 107 SER A C 1
ATOM 835 O O . SER A 1 107 ? -1.352 -7.350 -0.054 1.00 90.38 107 SER A O 1
ATOM 837 N N . ILE A 1 108 ? -2.874 -5.781 -0.549 1.00 91.88 108 ILE A N 1
ATOM 838 C CA . ILE A 1 108 ? -2.301 -5.387 -1.842 1.00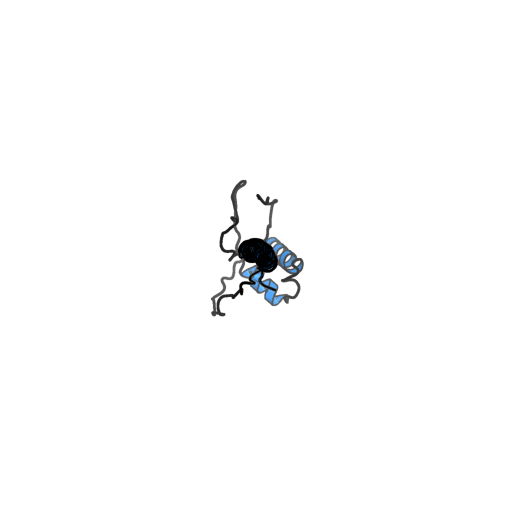 91.88 108 ILE A CA 1
ATOM 839 C C . ILE A 1 108 ? -2.060 -3.875 -1.855 1.00 91.88 108 ILE A C 1
ATOM 841 O O . ILE A 1 108 ? -2.886 -3.098 -1.379 1.00 91.88 108 ILE A O 1
ATOM 845 N N . MET A 1 109 ? -0.931 -3.465 -2.433 1.00 91.88 109 MET A N 1
ATOM 846 C CA . MET A 1 109 ? -0.589 -2.071 -2.717 1.00 91.88 109 MET A CA 1
ATOM 847 C C . MET A 1 109 ? -0.721 -1.797 -4.217 1.00 91.88 109 MET A C 1
ATOM 849 O O . MET A 1 109 ? -0.321 -2.625 -5.036 1.00 91.88 109 MET A O 1
ATOM 853 N N . TYR A 1 110 ? -1.224 -0.615 -4.571 1.00 93.25 110 TYR A N 1
ATOM 854 C CA . TYR A 1 110 ? -1.406 -0.186 -5.956 1.00 93.25 110 TYR A CA 1
ATOM 855 C C . TYR A 1 110 ? -0.584 1.065 -6.265 1.00 93.25 110 TYR A C 1
ATOM 857 O O . TYR A 1 110 ? -0.401 1.931 -5.411 1.00 93.25 110 TYR A O 1
ATOM 865 N N . VAL A 1 111 ? -0.142 1.172 -7.517 1.00 93.62 111 VAL A N 1
ATOM 866 C CA . VAL A 1 111 ? 0.419 2.393 -8.103 1.00 93.62 111 VAL A CA 1
ATOM 867 C C . VAL A 1 111 ? -0.471 2.778 -9.276 1.00 93.62 111 VAL A C 1
ATOM 869 O O . VAL A 1 111 ? -0.775 1.944 -10.129 1.00 93.62 111 VAL A O 1
ATOM 872 N N . ILE A 1 112 ? -0.917 4.031 -9.304 1.00 92.12 112 ILE A N 1
ATOM 873 C CA . ILE A 1 112 ? -1.776 4.543 -10.372 1.00 92.12 112 ILE A CA 1
ATOM 874 C C . ILE A 1 112 ? -0.878 4.986 -11.521 1.00 92.12 112 ILE A C 1
ATOM 876 O O . ILE A 1 112 ? -0.078 5.902 -11.360 1.00 92.12 112 ILE A O 1
ATOM 880 N N . GLN A 1 113 ? -1.013 4.331 -12.672 1.00 88.38 113 GLN A N 1
ATOM 881 C CA . GLN A 1 113 ? -0.248 4.683 -13.869 1.00 88.38 113 GLN A CA 1
ATOM 882 C C . GLN A 1 113 ? -0.965 5.734 -14.726 1.00 88.38 113 GLN A C 1
ATOM 884 O O . GLN A 1 113 ? -0.335 6.661 -15.221 1.00 88.38 113 GLN A O 1
ATOM 889 N N . VAL A 1 114 ? -2.280 5.593 -14.920 1.00 85.12 114 VAL A N 1
ATOM 890 C CA . VAL A 1 114 ? -3.074 6.461 -15.803 1.00 85.12 114 VAL A CA 1
ATOM 891 C C . VAL A 1 114 ? -4.391 6.816 -15.121 1.00 85.12 114 VAL A C 1
ATOM 893 O O . VAL A 1 114 ? -5.014 5.956 -14.497 1.00 85.12 114 VAL A O 1
ATOM 896 N N . ASN A 1 115 ? -4.842 8.056 -15.328 1.00 87.00 115 ASN A N 1
ATOM 897 C CA . ASN A 1 115 ? -6.066 8.644 -14.773 1.00 87.00 115 ASN A CA 1
ATOM 898 C C . ASN A 1 115 ? -6.010 8.903 -13.260 1.00 87.00 115 ASN A C 1
ATOM 900 O O . ASN A 1 115 ? -4.998 8.698 -12.595 1.00 87.00 115 ASN A O 1
ATOM 904 N N . THR A 1 116 ? -7.117 9.414 -12.731 1.00 85.69 116 THR A N 1
ATOM 905 C CA . THR A 1 116 ? -7.311 9.711 -11.314 1.00 85.69 116 THR A CA 1
ATOM 906 C C . THR A 1 116 ? -8.288 8.718 -10.693 1.00 85.69 116 THR A C 1
ATOM 908 O O . THR A 1 116 ? -9.198 8.216 -11.353 1.00 85.69 116 THR A O 1
ATOM 911 N N . VAL A 1 117 ? -8.098 8.437 -9.406 1.00 88.81 117 VAL A N 1
ATOM 912 C CA . VAL A 1 117 ? -9.049 7.678 -8.582 1.00 88.81 117 VAL A CA 1
ATOM 913 C C . VAL A 1 117 ? -9.710 8.625 -7.587 1.00 88.81 117 VAL A C 1
ATOM 915 O O . VAL A 1 117 ? -9.139 9.660 -7.242 1.00 88.81 117 VAL A O 1
ATOM 918 N N . GLN A 1 118 ? -10.915 8.283 -7.141 1.00 88.44 118 GLN A N 1
ATOM 919 C CA . GLN A 1 118 ? -11.664 9.055 -6.152 1.00 88.44 118 GLN A CA 1
ATOM 920 C C . GLN A 1 118 ? -11.893 8.206 -4.905 1.00 88.44 118 GLN A C 1
ATOM 922 O O . GLN A 1 118 ? -12.234 7.027 -5.004 1.00 88.44 118 GLN A O 1
ATOM 927 N N . GLU A 1 119 ? -11.690 8.817 -3.743 1.00 87.38 119 GLU A N 1
ATOM 928 C CA . GLU A 1 119 ? -12.062 8.244 -2.455 1.00 87.38 119 GLU A CA 1
ATOM 929 C C . GLU A 1 119 ? -13.526 8.585 -2.164 1.00 87.38 119 GLU A C 1
ATOM 931 O O . GLU A 1 119 ? -13.950 9.730 -2.335 1.00 87.38 119 GLU A O 1
ATOM 936 N N . PHE A 1 120 ? -14.291 7.588 -1.727 1.00 84.00 120 PHE A N 1
ATOM 937 C CA . PHE A 1 120 ? -15.668 7.755 -1.277 1.00 84.00 120 PHE A CA 1
ATOM 938 C C . PHE A 1 120 ? -15.711 7.4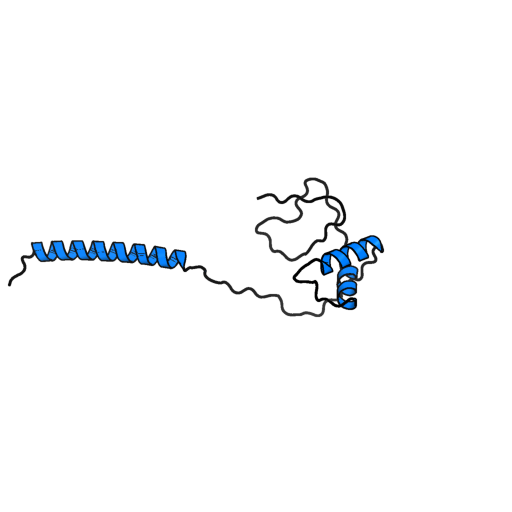36 0.219 1.00 84.00 120 PHE A C 1
ATOM 940 O O . PHE A 1 120 ? -15.259 6.360 0.614 1.00 84.00 120 PHE A O 1
ATOM 947 N N . GLN A 1 121 ? -16.193 8.392 1.020 1.00 64.38 121 GLN A N 1
ATOM 948 C CA . GLN A 1 121 ? -16.382 8.253 2.470 1.00 64.38 121 GLN A CA 1
ATOM 949 C C . GLN A 1 121 ? -17.712 7.589 2.815 1.00 64.38 121 GLN A C 1
ATOM 951 O O . GLN A 1 121 ? -18.683 7.781 2.045 1.00 64.38 121 GLN A O 1
#

Foldseek 3Di:
DDDPPVNVVVVVVVVVVVVVVVVVVVVVVCVVPPPVDDDDDDDDDDDDDAAFADDDPLQLVQQLVVQCPDPVRVPDDPVVSNSVSRRDDDDDDDPPDDPDDPPDDDDDDDGDDDDDDDDDD

InterPro domains:
  IPR000595 Cyclic nucleotide-binding domain [PS50042] (72-121)
  IPR000595 Cyclic nucleotide-binding domain [cd00038] (72-113)
  IPR014710 RmlC-like jelly roll fold [G3DSA:2.60.120.10] (40-118)
  IPR018490 Cyclic nucleotide-binding domain superfamily [SSF51206] (55-113)

Sequence (121 aa):
MDFSREALLAELELKDDIIEQLRKELDEYRVANSVRKTAISSEPDVQVKRQIIGKSDEAFETIGNALMCNSFLRNLDSIQIDKIASAMYPVHVTAGAIIIRQGELGSIMYVIQVNTVQEFQ

pLDDT: mean 88.68, std 8.35, range [50.78, 96.75]

Secondary structure (DSSP, 8-state):
----HHHHHHHHHHHHHHHHHHHHHHHHHHHHH--------PPPP----PPP----HHHHHHHHHHHHHSTTTTT--HHHHHHHHHH-------TT--S--TTS---------SS------

Organism: Caenorhabditis japonica (NCBI:txid281687)

Radius of gyration: 29.86 Å; chains: 1; bounding box: 52×31×91 Å